Protein AF-A0A7W7NY83-F1 (afdb_monomer_lite)

Organism: Pseudomonas nitroreducens (NCBI:txid46680)

Radius of gyration: 11.67 Å; chains: 1; bounding box: 30×26×25 Å

Structure (mmCIF, N/CA/C/O backbone):
data_AF-A0A7W7NY83-F1
#
_entry.id   AF-A0A7W7NY83-F1
#
loop_
_atom_site.group_PDB
_atom_site.id
_atom_site.type_symbol
_atom_site.label_atom_id
_atom_site.label_alt_id
_atom_site.label_comp_id
_atom_site.label_asym_id
_atom_site.label_entity_id
_atom_site.label_seq_id
_atom_site.pdbx_PDB_ins_code
_atom_site.Cartn_x
_atom_site.Cartn_y
_atom_site.Cartn_z
_atom_site.occupancy
_atom_site.B_iso_or_equiv
_atom_site.auth_seq_id
_atom_site.auth_comp_id
_atom_site.auth_asym_id
_atom_site.auth_atom_id
_atom_site.pdbx_PDB_model_num
ATOM 1 N N . MET A 1 1 ? 21.714 -9.935 3.704 1.00 47.94 1 MET A N 1
ATOM 2 C CA . MET A 1 1 ? 20.496 -10.109 4.517 1.00 47.94 1 MET A CA 1
ATOM 3 C C . MET A 1 1 ? 19.410 -9.358 3.783 1.00 47.94 1 MET A C 1
ATOM 5 O O . MET A 1 1 ? 19.558 -8.153 3.649 1.00 47.94 1 MET A O 1
ATOM 9 N N . SER A 1 2 ? 18.434 -10.046 3.195 1.00 51.28 2 SER A N 1
ATOM 10 C CA . SER A 1 2 ? 17.334 -9.366 2.506 1.00 51.28 2 SER A CA 1
ATOM 11 C C . SER A 1 2 ? 16.483 -8.669 3.561 1.00 51.28 2 SER A C 1
ATOM 13 O O . SER A 1 2 ? 16.051 -9.321 4.514 1.00 51.28 2 SER A O 1
ATOM 15 N N . SER A 1 3 ? 16.313 -7.352 3.449 1.00 58.44 3 SER A N 1
ATOM 16 C CA . SER A 1 3 ? 15.406 -6.621 4.330 1.00 58.44 3 SER A CA 1
ATOM 17 C C . SER A 1 3 ? 14.002 -7.182 4.138 1.00 58.44 3 SER A C 1
ATOM 19 O O . SER A 1 3 ? 13.495 -7.244 3.024 1.00 58.44 3 SER A O 1
ATOM 21 N N . THR A 1 4 ? 13.376 -7.625 5.224 1.00 79.19 4 THR A N 1
ATOM 22 C CA . THR A 1 4 ? 11.990 -8.121 5.210 1.00 79.19 4 THR A CA 1
ATOM 23 C C . THR A 1 4 ? 10.972 -6.988 5.108 1.00 79.19 4 THR A C 1
ATOM 25 O O . THR A 1 4 ? 9.775 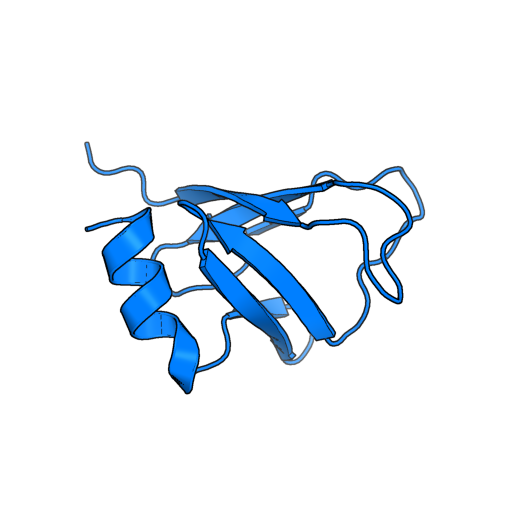-7.247 4.988 1.00 79.19 4 THR A O 1
ATOM 28 N N . THR A 1 5 ? 11.451 -5.744 5.186 1.00 87.75 5 THR A N 1
ATOM 29 C CA . THR A 1 5 ? 10.668 -4.517 5.103 1.00 87.75 5 THR A CA 1
ATOM 30 C C . THR A 1 5 ? 11.339 -3.512 4.174 1.00 87.75 5 THR A C 1
ATOM 32 O O . THR A 1 5 ? 12.564 -3.507 4.037 1.00 87.75 5 THR A O 1
ATOM 35 N N . SER A 1 6 ? 10.540 -2.670 3.525 1.00 91.31 6 SER A N 1
ATOM 36 C CA . SER A 1 6 ? 11.035 -1.605 2.655 1.00 91.31 6 SER A CA 1
ATOM 37 C C . SER A 1 6 ? 10.208 -0.338 2.817 1.00 91.31 6 SER A C 1
ATOM 39 O O . SER A 1 6 ? 9.022 -0.405 3.148 1.00 91.31 6 SER A O 1
ATOM 41 N N . LYS A 1 7 ? 10.860 0.809 2.610 1.00 93.38 7 LYS A N 1
ATOM 42 C CA . LYS A 1 7 ? 10.257 2.138 2.715 1.00 93.38 7 LYS A CA 1
ATOM 43 C C . LYS A 1 7 ? 9.749 2.594 1.357 1.00 93.38 7 LYS A C 1
ATOM 45 O O . LYS A 1 7 ? 10.483 2.536 0.376 1.00 93.38 7 LYS A O 1
ATOM 50 N N . VAL A 1 8 ? 8.518 3.080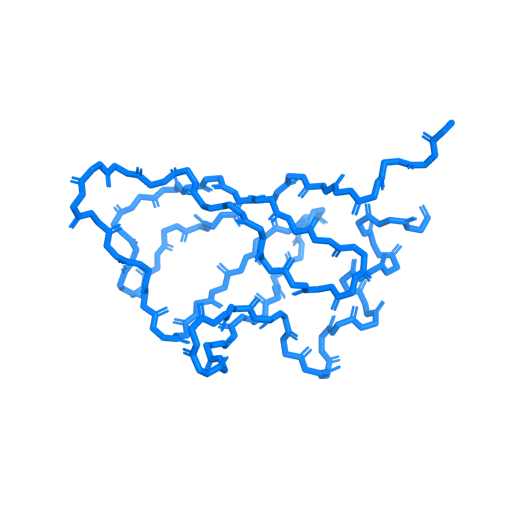 1.335 1.00 94.31 8 VAL A N 1
ATOM 51 C CA . VAL A 1 8 ? 7.831 3.611 0.155 1.00 94.31 8 VAL A CA 1
ATOM 52 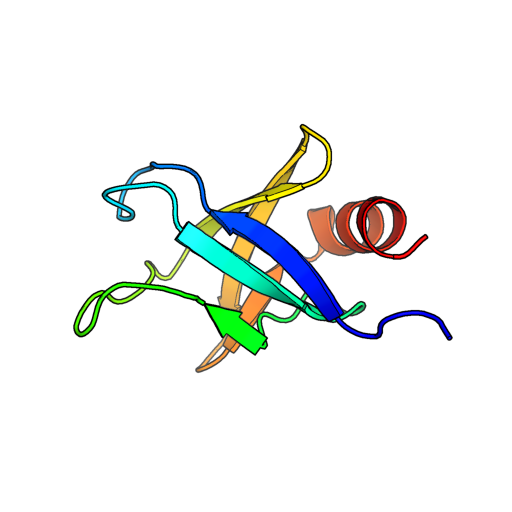C C . VAL A 1 8 ? 7.162 4.930 0.517 1.00 94.31 8 VAL A C 1
ATOM 54 O O . VAL A 1 8 ? 6.851 5.168 1.688 1.00 94.31 8 VAL A O 1
ATOM 57 N N . SER A 1 9 ? 6.928 5.787 -0.472 1.00 96.38 9 SER A N 1
ATOM 58 C CA . SER A 1 9 ? 6.216 7.041 -0.239 1.00 96.38 9 SER A CA 1
ATOM 59 C C . SER A 1 9 ? 4.710 6.855 -0.402 1.00 96.38 9 SER A C 1
ATOM 61 O O . SER A 1 9 ? 4.235 6.077 -1.227 1.00 96.38 9 SER A O 1
ATOM 63 N N . ILE A 1 10 ? 3.944 7.580 0.401 1.00 96.25 10 ILE A N 1
ATOM 64 C CA . ILE A 1 10 ? 2.516 7.804 0.209 1.00 96.25 10 ILE A CA 1
ATOM 65 C C . ILE A 1 10 ? 2.408 9.219 -0.371 1.00 96.25 10 ILE A C 1
ATOM 67 O O . ILE A 1 10 ? 2.571 10.171 0.391 1.00 96.25 10 ILE A O 1
ATOM 71 N N . PRO A 1 11 ? 2.206 9.393 -1.688 1.00 96.12 11 PRO A N 1
ATOM 72 C CA . PRO A 1 11 ? 2.087 10.720 -2.280 1.00 96.12 11 PRO A CA 1
ATOM 73 C C . PRO A 1 11 ? 0.837 11.458 -1.782 1.00 96.12 11 PRO A C 1
ATOM 75 O O . PRO A 1 11 ? -0.142 10.834 -1.358 1.00 96.12 11 PRO A O 1
ATOM 78 N N . GLU A 1 12 ? 0.871 12.788 -1.901 1.00 95.38 12 GLU A N 1
ATOM 79 C CA . GLU A 1 12 ? -0.292 13.657 -1.700 1.00 95.38 12 GLU A CA 1
ATOM 80 C C . GLU A 1 12 ? -1.434 13.239 -2.639 1.00 95.38 12 GLU A C 1
ATOM 82 O O . GLU A 1 12 ? -1.244 13.071 -3.847 1.00 95.38 12 GLU A O 1
ATOM 87 N N . GLN A 1 13 ? -2.617 13.026 -2.067 1.00 94.31 13 GLN A N 1
ATOM 88 C CA . GLN A 1 13 ? -3.809 12.539 -2.766 1.00 94.31 13 GLN A CA 1
ATOM 89 C C . GLN A 1 13 ? -5.056 12.763 -1.902 1.00 94.31 13 GLN A C 1
ATOM 91 O O . GLN A 1 13 ? -4.970 13.232 -0.769 1.00 94.31 13 GLN A O 1
ATOM 96 N N . ASP A 1 14 ? -6.233 12.394 -2.405 1.00 90.44 14 ASP A N 1
ATOM 97 C CA . ASP A 1 14 ? -7.476 12.514 -1.640 1.00 90.44 14 ASP A CA 1
ATOM 98 C C . ASP A 1 14 ? -7.385 11.752 -0.302 1.00 90.44 14 ASP A C 1
ATOM 100 O O . ASP A 1 14 ? -7.195 10.537 -0.266 1.00 90.44 14 ASP A O 1
ATOM 104 N N . GLY A 1 15 ? -7.510 12.483 0.811 1.00 88.69 15 GLY A N 1
ATOM 105 C CA . GLY A 1 15 ? -7.372 11.940 2.168 1.00 88.69 15 GLY A CA 1
ATOM 106 C C . GLY A 1 15 ? -5.947 11.944 2.738 1.00 88.69 15 GLY A C 1
ATOM 107 O O . GLY A 1 15 ? -5.770 11.582 3.897 1.00 88.69 15 GLY A O 1
ATOM 108 N N . VAL A 1 16 ? -4.946 12.385 1.972 1.00 92.38 16 VAL A N 1
ATOM 109 C CA . VAL A 1 16 ? -3.535 12.494 2.375 1.00 92.38 16 VAL A CA 1
ATOM 110 C C . VAL A 1 16 ? -3.017 13.884 1.989 1.00 92.38 16 VAL A C 1
ATOM 112 O O . VAL A 1 16 ? -2.793 14.173 0.818 1.00 92.38 16 VAL A O 1
ATOM 115 N N . ASN A 1 17 ? -2.842 14.758 2.983 1.00 89.81 17 ASN A N 1
ATOM 116 C CA . ASN A 1 17 ? -2.609 16.195 2.760 1.00 89.81 17 ASN A CA 1
ATOM 117 C C . ASN A 1 17 ? -1.167 16.564 2.365 1.00 89.81 17 ASN A C 1
ATOM 119 O O . ASN A 1 17 ? -0.912 17.711 2.014 1.00 89.81 17 ASN A O 1
ATOM 123 N N . GLU A 1 18 ? -0.219 15.639 2.491 1.00 92.69 18 GLU A N 1
ATOM 124 C CA . GLU A 1 18 ? 1.192 15.817 2.132 1.00 92.69 18 GLU A CA 1
ATOM 125 C C . GLU A 1 18 ? 1.836 14.439 1.913 1.00 92.69 18 GLU A C 1
ATOM 127 O O . GLU A 1 18 ? 1.229 13.411 2.212 1.00 92.69 18 GLU A O 1
ATOM 132 N N . GLU A 1 19 ? 3.068 14.397 1.404 1.00 94.81 19 GLU A N 1
ATOM 133 C CA . GLU A 1 19 ? 3.781 13.129 1.236 1.00 94.81 19 GLU A CA 1
ATOM 134 C C . GLU A 1 19 ? 4.166 12.513 2.592 1.00 94.81 19 GLU A C 1
ATOM 136 O O . GLU A 1 19 ? 4.868 13.128 3.397 1.00 94.81 19 GLU A O 1
ATOM 141 N N . TYR A 1 20 ? 3.768 11.260 2.813 1.00 95.00 20 TYR A N 1
ATOM 142 C CA . TYR A 1 20 ? 4.190 10.467 3.968 1.00 95.00 20 TYR A CA 1
ATOM 143 C C . TYR A 1 20 ? 5.132 9.338 3.558 1.00 95.00 20 TYR A C 1
ATOM 145 O O . TYR A 1 20 ? 5.275 8.995 2.387 1.00 95.00 20 TYR A O 1
ATOM 153 N N . GLN A 1 21 ? 5.778 8.727 4.546 1.00 95.81 21 GLN A N 1
ATOM 154 C CA . GLN A 1 21 ? 6.602 7.536 4.350 1.00 95.81 21 GLN A CA 1
ATOM 155 C C . GLN A 1 21 ? 5.935 6.344 5.022 1.00 95.81 21 GLN A C 1
ATOM 157 O O . GLN A 1 21 ? 5.347 6.476 6.093 1.00 95.81 21 GLN A O 1
ATOM 162 N N . ALA A 1 22 ? 6.051 5.171 4.422 1.00 95.31 22 ALA A N 1
ATOM 163 C CA . ALA A 1 22 ? 5.465 3.950 4.943 1.00 95.31 22 ALA A CA 1
ATOM 164 C C . ALA A 1 22 ? 6.407 2.765 4.772 1.00 95.31 22 ALA A C 1
ATOM 166 O O . ALA A 1 22 ? 7.190 2.701 3.830 1.00 95.31 22 ALA A O 1
ATOM 167 N N . GLU A 1 23 ? 6.335 1.823 5.702 1.00 95.38 23 GLU A N 1
ATOM 168 C CA . GLU A 1 23 ? 7.112 0.593 5.689 1.00 95.38 23 GLU A CA 1
ATOM 169 C C . GLU A 1 23 ? 6.202 -0.589 5.402 1.00 95.38 23 GLU A C 1
ATOM 171 O O . GLU A 1 23 ? 5.275 -0.865 6.164 1.00 95.38 23 GLU A O 1
ATOM 176 N N . PHE A 1 24 ? 6.490 -1.302 4.320 1.00 95.00 24 PHE A N 1
ATOM 177 C CA . PHE A 1 24 ? 5.750 -2.489 3.909 1.00 95.00 24 PHE A CA 1
ATOM 178 C C . PHE A 1 24 ? 6.602 -3.737 4.077 1.00 95.00 24 PHE A C 1
ATOM 180 O O . PHE A 1 24 ? 7.828 -3.680 4.040 1.00 95.00 24 PHE A O 1
ATOM 187 N N . THR A 1 25 ? 5.940 -4.873 4.254 1.00 93.44 25 THR A N 1
ATOM 188 C CA . THR A 1 25 ? 6.540 -6.213 4.192 1.00 93.44 25 THR A CA 1
ATOM 189 C C . THR A 1 25 ? 6.584 -6.737 2.760 1.00 93.44 25 THR A C 1
ATOM 191 O O . THR A 1 25 ? 5.836 -6.281 1.896 1.00 93.44 25 THR A O 1
ATOM 194 N N . ALA A 1 26 ? 7.372 -7.791 2.535 1.00 90.94 26 ALA A N 1
ATOM 195 C CA . ALA A 1 26 ? 7.379 -8.532 1.271 1.00 90.94 26 ALA A CA 1
ATOM 196 C C . ALA A 1 26 ? 6.027 -9.190 0.912 1.00 90.94 26 ALA A C 1
ATOM 198 O O . ALA A 1 26 ? 5.841 -9.617 -0.221 1.00 90.94 26 ALA A O 1
ATOM 199 N N . SER A 1 27 ? 5.070 -9.273 1.843 1.00 91.44 27 SER A N 1
ATOM 200 C CA . SER A 1 27 ? 3.699 -9.717 1.554 1.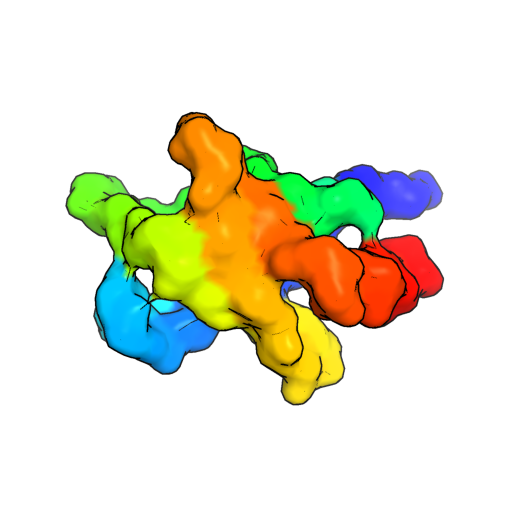00 91.44 27 SER A CA 1
ATOM 201 C C . SER A 1 27 ? 2.754 -8.569 1.182 1.00 91.44 27 SER A C 1
ATOM 203 O O . SER A 1 27 ? 1.548 -8.786 1.104 1.00 91.44 27 SER A O 1
ATOM 205 N N . GLY A 1 28 ? 3.261 -7.343 1.026 1.00 92.75 28 GLY A N 1
ATOM 206 C CA . GLY A 1 28 ? 2.452 -6.159 0.738 1.00 92.75 28 GLY A CA 1
ATOM 207 C C . GLY A 1 28 ? 1.662 -5.627 1.936 1.00 92.75 28 GLY A C 1
ATOM 208 O O . GLY A 1 28 ? 0.794 -4.787 1.749 1.00 92.75 28 GLY A O 1
ATOM 209 N N . MET A 1 29 ? 1.934 -6.085 3.163 1.00 95.31 29 MET A N 1
ATOM 210 C CA . MET A 1 29 ? 1.281 -5.561 4.372 1.00 95.31 29 MET A CA 1
ATOM 211 C C . MET A 1 29 ? 2.028 -4.329 4.886 1.00 95.31 29 MET A C 1
ATOM 213 O O . MET A 1 29 ? 3.250 -4.399 5.060 1.00 95.31 29 MET A O 1
ATOM 217 N N . LEU A 1 30 ? 1.300 -3.253 5.180 1.00 95.44 30 LEU A N 1
ATOM 218 C CA . LEU A 1 30 ? 1.812 -2.071 5.869 1.00 95.44 30 LEU A CA 1
ATOM 219 C C . LEU A 1 30 ? 2.142 -2.414 7.328 1.00 95.44 30 LEU A C 1
ATOM 221 O O . LEU A 1 30 ? 1.295 -2.917 8.063 1.00 95.44 30 LEU A O 1
ATOM 225 N N . LEU A 1 31 ? 3.360 -2.103 7.761 1.00 94.31 31 LEU A N 1
ATOM 226 C CA . LEU A 1 31 ? 3.774 -2.215 9.160 1.00 94.31 31 LEU A CA 1
ATOM 227 C C . LEU A 1 31 ? 3.627 -0.896 9.900 1.00 94.31 31 LEU A C 1
ATOM 229 O O . LEU A 1 31 ? 3.128 -0.868 11.021 1.00 94.31 31 LEU A O 1
ATOM 233 N N . ILE A 1 32 ? 4.132 0.180 9.297 1.00 93.69 32 ILE A N 1
ATOM 234 C CA . ILE A 1 32 ? 4.222 1.495 9.928 1.00 93.69 32 ILE A CA 1
ATOM 235 C C . ILE A 1 32 ? 3.997 2.553 8.855 1.00 93.69 32 ILE A C 1
ATOM 237 O O . ILE A 1 32 ? 4.651 2.518 7.817 1.00 93.69 32 ILE A O 1
ATOM 241 N N . ALA A 1 33 ? 3.122 3.516 9.130 1.00 94.00 33 ALA A N 1
ATOM 242 C CA . ALA A 1 33 ? 3.049 4.767 8.389 1.00 94.00 33 ALA A CA 1
ATOM 243 C C . ALA A 1 33 ? 3.579 5.903 9.267 1.00 94.00 33 ALA A C 1
ATOM 245 O O . ALA A 1 33 ? 3.176 6.061 10.418 1.00 94.00 33 ALA A O 1
ATOM 246 N N . HIS A 1 34 ? 4.501 6.686 8.723 1.00 94.75 34 HIS A N 1
ATOM 247 C CA . HIS A 1 34 ? 5.106 7.844 9.371 1.00 94.75 34 HIS A CA 1
ATOM 248 C C . HIS A 1 34 ? 4.239 9.079 9.102 1.00 94.75 34 HIS A C 1
ATOM 250 O O . HIS A 1 34 ? 4.627 9.961 8.338 1.00 94.75 34 HIS A O 1
ATOM 256 N N . THR A 1 35 ? 3.042 9.110 9.694 1.00 93.06 35 THR A N 1
ATOM 257 C CA . THR A 1 35 ? 2.108 10.243 9.609 1.00 93.06 35 THR A CA 1
ATOM 258 C C . THR A 1 35 ? 2.245 11.179 10.818 1.00 93.06 35 THR A C 1
ATOM 260 O O . THR A 1 35 ? 2.702 10.761 11.890 1.00 93.06 35 THR A O 1
ATOM 263 N N . PRO A 1 36 ? 1.860 12.463 10.691 1.00 90.56 36 PRO A N 1
ATOM 264 C CA . PRO A 1 36 ? 1.740 13.356 11.835 1.00 90.56 36 PRO A CA 1
ATOM 265 C C . PRO A 1 36 ? 0.752 12.817 12.879 1.00 90.56 36 PRO A C 1
ATOM 267 O O . PRO A 1 36 ? -0.211 12.117 12.564 1.00 90.56 36 PRO A O 1
ATOM 270 N N . ILE A 1 37 ? 0.965 13.178 14.146 1.00 88.44 37 ILE A N 1
ATOM 271 C CA . ILE A 1 37 ? 0.103 12.738 15.250 1.00 88.44 37 ILE A CA 1
ATOM 272 C C . ILE A 1 37 ? -1.343 13.190 14.996 1.00 88.44 37 ILE A C 1
ATOM 274 O O . ILE A 1 37 ? -1.600 14.377 14.806 1.00 88.44 37 ILE A O 1
ATOM 278 N N . GLY A 1 38 ? -2.282 12.241 15.050 1.00 87.19 38 GLY A N 1
ATOM 279 C CA . GLY A 1 38 ? -3.710 12.489 14.829 1.00 87.19 38 GLY A CA 1
ATOM 280 C C . GLY A 1 38 ? -4.144 12.463 13.362 1.00 87.19 38 GLY A C 1
ATOM 281 O O . GLY A 1 38 ? -5.318 12.699 13.092 1.00 87.19 38 GLY A O 1
ATOM 282 N N . VAL A 1 39 ? -3.231 12.172 12.429 1.00 89.31 39 VAL A N 1
ATOM 283 C CA . VAL A 1 39 ? -3.561 11.936 11.021 1.00 89.31 39 VAL A CA 1
ATOM 284 C C . VAL A 1 39 ? -3.748 1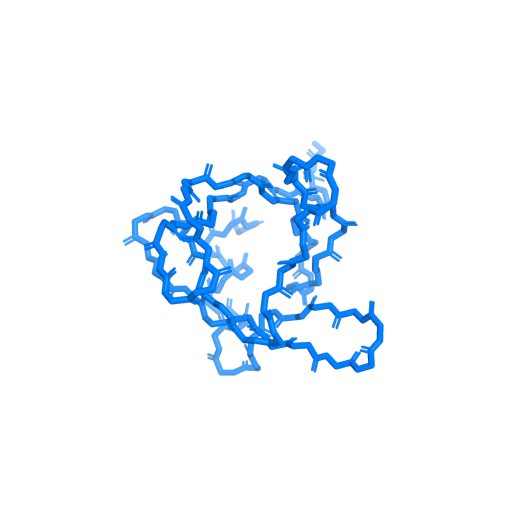0.441 10.792 1.00 89.31 39 VAL A C 1
ATOM 286 O O . VAL A 1 39 ? -2.808 9.654 10.929 1.00 89.31 39 VAL A O 1
ATOM 289 N N . GLU A 1 40 ? -4.970 10.070 10.425 1.00 90.38 40 GLU A N 1
ATOM 290 C CA . GLU A 1 40 ? -5.319 8.721 9.991 1.00 90.38 40 GLU A CA 1
ATOM 291 C C . GLU A 1 40 ? -5.190 8.612 8.472 1.00 90.38 40 GLU A C 1
ATOM 293 O O . GLU A 1 40 ? -5.518 9.546 7.739 1.00 90.38 40 GLU A O 1
ATOM 298 N N . LEU A 1 41 ? -4.711 7.461 8.000 1.00 93.31 41 LEU A N 1
ATOM 299 C CA . LEU A 1 41 ? -4.730 7.155 6.576 1.00 93.31 41 LEU A CA 1
ATOM 300 C C . LEU A 1 41 ? -6.164 6.828 6.138 1.00 93.31 41 LEU A C 1
ATOM 302 O O . LEU A 1 41 ? -6.903 6.189 6.893 1.00 93.31 41 LEU A O 1
ATOM 306 N N . PRO A 1 42 ? -6.569 7.226 4.922 1.00 94.62 42 PRO A N 1
ATOM 307 C CA . PRO A 1 42 ? -7.863 6.833 4.385 1.00 94.62 42 PRO A CA 1
ATOM 308 C C . PRO A 1 42 ? -7.905 5.314 4.168 1.00 94.62 42 PRO A C 1
ATOM 310 O O . PRO A 1 42 ? -6.874 4.670 3.983 1.00 94.62 42 PRO A O 1
ATOM 313 N N . GLN A 1 43 ? -9.111 4.738 4.132 1.00 95.12 43 GLN A N 1
ATOM 314 C CA . GLN A 1 43 ? -9.306 3.290 3.937 1.00 95.12 43 GLN A CA 1
ATOM 315 C C . GLN A 1 43 ? -8.704 2.770 2.624 1.00 95.12 43 GLN A C 1
ATOM 317 O O . GLN A 1 43 ? -8.429 1.580 2.501 1.00 95.12 43 GLN A O 1
ATOM 322 N N . GLN A 1 44 ? -8.538 3.650 1.637 1.00 95.56 44 GLN A N 1
ATOM 323 C CA . GLN A 1 44 ? -7.909 3.360 0.357 1.00 95.56 44 GLN A CA 1
ATOM 324 C C . GLN A 1 44 ? -6.979 4.513 -0.008 1.00 95.56 44 GLN A C 1
ATOM 326 O O . GLN A 1 44 ? -7.389 5.673 0.035 1.00 95.56 44 GLN A O 1
ATOM 331 N N . PHE A 1 45 ? -5.741 4.197 -0.374 1.00 96.25 45 PHE A N 1
ATOM 332 C CA . PHE A 1 45 ? -4.755 5.168 -0.848 1.00 96.25 45 PHE A CA 1
ATOM 333 C C . PHE A 1 45 ? -3.764 4.517 -1.806 1.00 96.25 45 PHE A C 1
ATOM 335 O O . PHE A 1 45 ? -3.719 3.300 -1.963 1.00 96.25 45 PHE A O 1
ATOM 342 N N . LYS A 1 46 ? -2.949 5.342 -2.455 1.00 96.38 46 LYS A N 1
ATOM 343 C CA . LYS A 1 46 ? -1.854 4.900 -3.315 1.00 96.38 46 LYS A CA 1
ATOM 344 C C . LYS A 1 46 ? -0.520 5.060 -2.613 1.00 96.38 46 LYS A C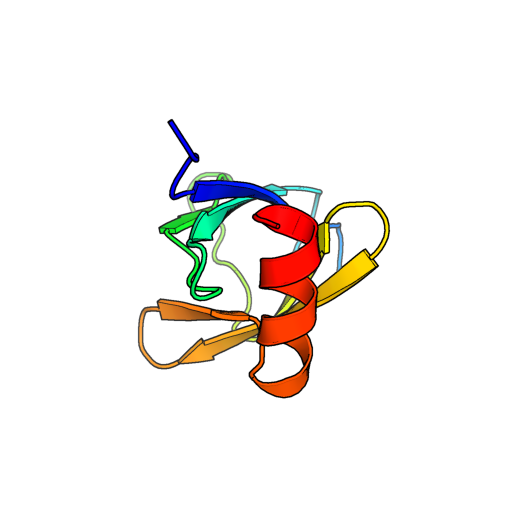 1
ATOM 346 O O . LYS A 1 46 ? -0.315 6.030 -1.889 1.00 96.38 46 LYS A O 1
ATOM 351 N N . ILE A 1 47 ? 0.400 4.155 -2.896 1.00 96.44 47 ILE A N 1
ATOM 352 C CA . ILE A 1 47 ? 1.817 4.282 -2.554 1.00 96.44 47 ILE A CA 1
ATOM 353 C C . ILE A 1 47 ? 2.638 4.377 -3.827 1.00 96.44 47 ILE A C 1
ATOM 355 O O . ILE A 1 47 ? 2.231 3.840 -4.854 1.00 96.44 47 ILE A O 1
ATOM 359 N N . ALA A 1 48 ? 3.787 5.037 -3.760 1.00 95.50 48 ALA A N 1
ATOM 360 C CA . ALA A 1 48 ? 4.752 5.094 -4.838 1.00 95.50 48 ALA A CA 1
ATOM 361 C C . ALA A 1 48 ? 6.030 4.337 -4.450 1.00 95.50 48 ALA A C 1
ATOM 363 O O . ALA A 1 48 ? 6.640 4.592 -3.409 1.00 95.50 48 ALA A O 1
ATOM 364 N N . ALA A 1 49 ? 6.444 3.406 -5.307 1.00 92.19 49 ALA A N 1
ATOM 365 C CA . ALA A 1 49 ? 7.706 2.688 -5.185 1.00 92.19 49 ALA A CA 1
ATOM 366 C C . ALA A 1 49 ? 8.373 2.578 -6.559 1.00 92.19 49 ALA A C 1
ATOM 368 O O . ALA A 1 49 ? 7.720 2.212 -7.534 1.00 92.19 49 ALA A O 1
ATOM 369 N N . GLU A 1 50 ? 9.659 2.935 -6.650 1.00 87.31 50 GLU A N 1
ATOM 370 C CA . GLU A 1 50 ? 10.444 2.875 -7.899 1.00 87.31 50 GLU A CA 1
ATOM 371 C C . GLU A 1 50 ? 9.729 3.536 -9.106 1.00 87.31 50 GLU A C 1
ATOM 373 O O . GLU A 1 50 ? 9.732 3.026 -10.227 1.00 87.31 50 GLU A O 1
ATOM 378 N N . GLY A 1 51 ? 9.042 4.663 -8.871 1.00 86.81 51 GLY A N 1
ATOM 379 C CA . GLY A 1 51 ? 8.299 5.408 -9.898 1.00 86.81 51 GLY A CA 1
ATOM 380 C C . GLY A 1 51 ? 6.945 4.811 -10.312 1.00 86.81 51 GLY A C 1
ATOM 381 O O . GLY A 1 51 ? 6.282 5.375 -11.182 1.00 86.81 51 GLY A O 1
ATOM 382 N N . HIS A 1 52 ? 6.515 3.712 -9.690 1.00 91.31 52 HIS A N 1
ATOM 383 C CA . HIS A 1 52 ? 5.223 3.067 -9.924 1.00 91.31 52 HIS A CA 1
ATOM 384 C C . HIS A 1 52 ? 4.272 3.311 -8.758 1.00 91.31 52 HIS A C 1
ATOM 386 O O . HIS A 1 52 ? 4.709 3.416 -7.614 1.00 91.31 52 HIS A O 1
ATOM 392 N N . HIS A 1 53 ? 2.974 3.388 -9.055 1.00 94.50 53 HIS A N 1
ATOM 393 C CA . HIS A 1 53 ? 1.936 3.544 -8.042 1.00 94.50 53 HIS A CA 1
ATOM 394 C C . HIS A 1 53 ? 1.199 2.229 -7.828 1.00 94.50 53 HIS A C 1
ATOM 396 O O . HIS A 1 53 ? 0.807 1.593 -8.804 1.00 94.50 53 HIS A O 1
ATOM 402 N N . PHE A 1 54 ? 0.967 1.880 -6.568 1.00 95.69 54 PHE A N 1
ATOM 403 C CA . PHE A 1 54 ? 0.227 0.688 -6.164 1.00 95.69 54 PHE A CA 1
ATOM 404 C C . PHE A 1 54 ? -0.930 1.087 -5.259 1.00 95.69 54 PHE A C 1
ATOM 406 O O . PHE A 1 54 ? -0.797 2.027 -4.469 1.00 95.69 54 PHE A O 1
ATOM 413 N N . HIS A 1 55 ? -2.052 0.384 -5.369 1.00 96.06 55 HIS A N 1
ATOM 414 C CA . HIS A 1 55 ? -3.204 0.622 -4.507 1.00 96.06 55 HIS A CA 1
ATOM 415 C C . HIS A 1 55 ? -3.064 -0.140 -3.198 1.00 96.06 55 HIS A C 1
ATOM 417 O O . HIS A 1 55 ? -2.601 -1.279 -3.168 1.00 96.06 55 HIS A O 1
ATOM 423 N N . VAL A 1 56 ? -3.453 0.516 -2.112 1.00 96.62 56 VAL A N 1
ATOM 424 C CA . VAL A 1 56 ? -3.477 -0.041 -0.768 1.00 96.62 56 VAL A CA 1
ATOM 425 C C . VAL A 1 56 ? -4.883 0.106 -0.219 1.00 96.62 56 VAL A C 1
ATOM 427 O O . VAL A 1 56 ? -5.423 1.213 -0.177 1.00 96.62 56 VAL A O 1
ATOM 430 N N . THR A 1 57 ? -5.443 -1.005 0.246 1.00 96.69 57 THR A N 1
ATOM 431 C CA . THR A 1 57 ? -6.774 -1.070 0.846 1.00 96.69 57 THR A CA 1
ATOM 432 C C . THR A 1 57 ? -6.682 -1.554 2.290 1.00 96.69 57 THR A C 1
ATOM 434 O O . THR A 1 57 ? -5.866 -2.410 2.641 1.00 96.69 57 THR A O 1
ATOM 437 N N . GLN A 1 58 ? -7.525 -0.987 3.148 1.00 95.75 58 GLN A N 1
ATOM 438 C CA . GLN A 1 58 ? -7.698 -1.430 4.520 1.00 95.75 58 GLN A CA 1
ATOM 439 C C . GLN A 1 58 ? -8.551 -2.704 4.574 1.00 95.75 58 GLN A C 1
ATOM 441 O O . GLN A 1 58 ? -9.707 -2.718 4.154 1.00 95.75 58 GLN A O 1
ATOM 446 N N . GLU A 1 59 ? -8.001 -3.762 5.161 1.00 94.38 59 GLU A N 1
ATOM 447 C CA . GLU A 1 59 ? -8.692 -5.010 5.472 1.00 94.38 59 GLU A CA 1
ATOM 448 C C . GLU A 1 59 ? -8.688 -5.206 6.999 1.00 94.38 59 GLU A C 1
ATOM 450 O O . GLU A 1 59 ? -7.687 -5.599 7.601 1.00 94.38 59 GLU A O 1
ATOM 455 N N . GLY A 1 60 ? -9.810 -4.893 7.656 1.00 92.56 60 GLY A N 1
ATOM 456 C CA . GLY A 1 60 ? -9.881 -4.866 9.122 1.00 92.56 60 GLY A CA 1
ATOM 457 C C . GLY A 1 60 ? -9.039 -3.728 9.709 1.00 92.56 60 GLY A C 1
ATOM 458 O O . GLY A 1 60 ? -9.214 -2.572 9.333 1.00 92.56 60 GLY A O 1
ATOM 459 N N . ASP A 1 61 ? -8.114 -4.052 10.614 1.00 90.88 61 ASP A N 1
ATOM 460 C CA . ASP A 1 61 ? -7.207 -3.078 11.249 1.00 90.88 61 ASP A CA 1
ATOM 461 C C . ASP A 1 61 ? -5.847 -2.964 10.530 1.00 90.88 61 ASP A C 1
ATOM 463 O O . ASP A 1 61 ? -4.915 -2.342 11.041 1.00 90.88 61 ASP A O 1
ATOM 467 N N . GLN A 1 62 ? -5.697 -3.599 9.364 1.00 94.50 62 GLN A N 1
ATOM 468 C CA . GLN A 1 62 ? -4.443 -3.652 8.613 1.00 94.50 62 GLN A CA 1
ATOM 469 C C . GLN A 1 62 ? -4.619 -3.115 7.196 1.00 94.50 62 GLN A C 1
ATOM 471 O O . GLN A 1 62 ? -5.710 -3.148 6.637 1.00 94.50 62 GLN A O 1
ATOM 476 N N . PHE A 1 63 ? -3.526 -2.642 6.604 1.00 96.81 63 PHE A N 1
ATOM 477 C CA . PHE A 1 63 ? -3.500 -2.164 5.226 1.00 96.81 63 PHE A CA 1
ATOM 478 C C . PHE A 1 63 ? -2.643 -3.086 4.369 1.00 96.81 63 PHE A C 1
ATOM 480 O O . PHE A 1 63 ? -1.534 -3.462 4.765 1.00 96.81 63 PHE A O 1
ATOM 487 N N . PHE A 1 64 ? -3.145 -3.413 3.183 1.00 96.81 64 PHE A N 1
ATOM 488 C CA . PHE A 1 64 ? -2.465 -4.282 2.237 1.00 96.81 64 PHE A CA 1
ATOM 489 C C . PHE A 1 64 ? -2.441 -3.659 0.855 1.00 96.81 64 PHE A C 1
ATOM 491 O O . PHE A 1 64 ? -3.429 -3.077 0.420 1.00 96.81 64 PHE A O 1
ATOM 498 N N . VAL A 1 65 ? -1.331 -3.846 0.145 1.00 96.62 65 VAL A N 1
ATOM 499 C CA . VAL A 1 65 ? -1.309 -3.670 -1.305 1.00 96.62 65 VAL A CA 1
ATOM 500 C C . VAL A 1 65 ? -2.345 -4.616 -1.915 1.00 96.62 65 VAL A C 1
ATOM 502 O O . VAL A 1 65 ? -2.387 -5.808 -1.560 1.00 96.62 65 VAL A O 1
ATOM 505 N N . ASP A 1 66 ? -3.175 -4.073 -2.802 1.00 95.31 66 ASP A N 1
ATOM 506 C CA . ASP A 1 66 ? -4.240 -4.791 -3.497 1.00 95.31 66 ASP A CA 1
ATOM 507 C C . ASP A 1 66 ? -3.687 -6.052 -4.173 1.00 95.31 66 ASP A C 1
ATOM 509 O O . ASP A 1 66 ? -2.548 -6.078 -4.642 1.00 95.31 66 ASP A O 1
ATOM 513 N N . GLN A 1 67 ? -4.479 -7.129 -4.210 1.00 89.44 67 GLN A N 1
ATOM 514 C CA . GLN A 1 67 ? -4.000 -8.433 -4.694 1.00 89.44 67 GLN A CA 1
ATOM 515 C C . GLN A 1 67 ? -3.460 -8.376 -6.128 1.00 89.44 67 GLN A C 1
ATOM 517 O O . GLN A 1 67 ? -2.436 -8.997 -6.401 1.00 89.44 67 GLN A O 1
ATOM 522 N N . ASP A 1 68 ? -4.104 -7.596 -7.000 1.00 90.25 68 ASP A N 1
ATOM 523 C CA . ASP A 1 68 ? -3.706 -7.442 -8.404 1.00 90.25 68 ASP A CA 1
ATOM 524 C C . ASP A 1 68 ? -2.342 -6.739 -8.559 1.00 90.25 68 ASP A C 1
ATOM 526 O O . ASP A 1 68 ? -1.613 -6.987 -9.519 1.00 90.25 68 ASP A O 1
ATOM 530 N N . ASP A 1 69 ? -1.975 -5.904 -7.584 1.00 91.06 69 ASP A N 1
ATOM 531 C CA . ASP A 1 69 ? -0.766 -5.074 -7.571 1.00 91.06 69 ASP A CA 1
ATOM 532 C C . ASP A 1 69 ? 0.364 -5.693 -6.720 1.00 91.06 69 ASP A C 1
ATOM 534 O O . ASP A 1 69 ? 1.534 -5.324 -6.853 1.00 91.06 69 ASP A O 1
ATOM 538 N N . ARG A 1 70 ? 0.036 -6.652 -5.844 1.00 90.75 70 ARG A N 1
ATOM 539 C CA . ARG A 1 70 ? 0.932 -7.183 -4.806 1.00 90.75 70 ARG A CA 1
ATOM 540 C C . ARG A 1 70 ? 2.145 -7.915 -5.362 1.00 90.75 70 ARG A C 1
ATOM 542 O O . ARG A 1 70 ? 3.250 -7.696 -4.875 1.00 90.75 70 ARG A O 1
ATOM 549 N N . ASP A 1 71 ? 1.964 -8.753 -6.378 1.00 89.94 71 ASP A N 1
ATOM 550 C CA . ASP A 1 71 ? 3.078 -9.494 -6.981 1.00 89.94 71 ASP A CA 1
ATOM 551 C C . ASP A 1 71 ? 4.070 -8.541 -7.660 1.00 89.94 71 ASP A C 1
ATOM 553 O O . ASP A 1 71 ? 5.285 -8.680 -7.500 1.00 89.94 71 ASP A O 1
ATOM 557 N N . ALA A 1 72 ? 3.554 -7.531 -8.370 1.00 90.56 72 ALA A N 1
ATOM 558 C CA . ALA A 1 72 ? 4.369 -6.498 -9.001 1.00 90.56 72 ALA A CA 1
ATOM 559 C C . ALA A 1 72 ? 5.096 -5.646 -7.952 1.00 90.56 72 ALA A C 1
ATOM 561 O O . ALA A 1 72 ? 6.299 -5.421 -8.071 1.00 90.56 72 ALA A O 1
ATOM 562 N N . PHE A 1 73 ? 4.392 -5.236 -6.896 1.00 92.75 73 PHE A N 1
ATOM 563 C CA . PHE A 1 73 ? 4.968 -4.510 -5.771 1.00 92.75 73 PHE A CA 1
ATOM 564 C C . PHE A 1 73 ? 6.108 -5.295 -5.122 1.00 92.75 73 PHE A C 1
ATOM 566 O O . PHE A 1 73 ? 7.220 -4.787 -4.995 1.00 92.75 73 PHE A O 1
ATOM 573 N N . THR A 1 74 ? 5.863 -6.553 -4.748 1.00 90.50 74 THR A N 1
ATOM 574 C CA . THR A 1 74 ? 6.867 -7.383 -4.083 1.00 90.50 74 THR A CA 1
ATOM 575 C C . THR A 1 74 ? 8.079 -7.612 -4.977 1.00 90.50 74 THR A C 1
ATOM 577 O O . THR A 1 74 ? 9.207 -7.482 -4.505 1.00 90.50 74 THR A O 1
ATOM 580 N N . ALA A 1 75 ? 7.873 -7.892 -6.266 1.00 89.44 75 ALA A N 1
ATOM 581 C CA . ALA A 1 75 ? 8.968 -8.065 -7.214 1.00 89.44 75 ALA A CA 1
ATOM 582 C C . ALA A 1 75 ? 9.792 -6.780 -7.412 1.00 89.44 75 ALA A C 1
ATOM 584 O O . ALA A 1 75 ? 11.007 -6.862 -7.548 1.00 89.44 75 ALA A O 1
ATOM 585 N N . MET A 1 76 ? 9.163 -5.600 -7.409 1.00 89.44 76 MET A N 1
ATOM 586 C CA . MET A 1 76 ? 9.881 -4.329 -7.570 1.00 89.44 76 MET A CA 1
ATOM 587 C C . MET A 1 76 ? 10.618 -3.896 -6.303 1.00 89.44 76 MET A C 1
ATOM 589 O O . MET A 1 76 ? 11.721 -3.368 -6.382 1.00 89.44 76 MET A O 1
ATOM 593 N N . VAL A 1 77 ? 10.007 -4.095 -5.137 1.00 88.00 77 VAL A N 1
ATOM 594 C CA . VAL A 1 77 ? 10.496 -3.537 -3.871 1.00 88.00 77 VAL A CA 1
ATOM 595 C C . VAL A 1 77 ? 11.427 -4.501 -3.124 1.00 88.00 77 VAL A C 1
ATOM 597 O O . VAL A 1 77 ? 12.273 -4.054 -2.348 1.00 88.00 77 VAL A O 1
ATOM 600 N N . PHE A 1 78 ? 11.290 -5.813 -3.347 1.00 86.06 78 PHE A N 1
ATOM 601 C CA . PHE A 1 78 ? 12.034 -6.864 -2.634 1.00 86.06 78 PHE A CA 1
ATOM 602 C C . PHE A 1 78 ? 12.737 -7.885 -3.543 1.00 86.06 78 PHE A C 1
ATOM 604 O O . PHE A 1 78 ? 13.392 -8.790 -3.012 1.00 86.06 78 PHE A O 1
ATOM 611 N N . GLY A 1 79 ? 12.552 -7.793 -4.865 1.00 79.44 79 GLY A N 1
ATOM 612 C CA . GLY A 1 79 ? 13.129 -8.710 -5.856 1.00 79.44 79 GLY A CA 1
ATOM 613 C C . GLY A 1 79 ? 14.585 -8.447 -6.217 1.00 79.44 79 GLY A C 1
ATOM 614 O O . GLY A 1 79 ? 15.203 -7.505 -5.671 1.00 79.44 79 GLY A O 1
#

Foldseek 3Di:
DQPQKFKWWFADDVLRNHIWIWIAGLQQKTDDIRDPPPRDGPQWGWIDDPNDIFIWGDDDPIIGTDPVCSVVCSVRGRD

Sequence (79 aa):
MSSTTSKVSIPEQDGVNEEYQAEFTASGMLLIAHTPIGVELPQQFKIAAEGHHFHVTQEGDQFFVDQDDRDAFTAMVFG

Secondary structure (DSSP, 8-state):
---SEEEEEE-SBTTB-S-EEEEEETTSBEEEEEPPTTPPPPSEEEEEETTEEEEEEEETTEEEE-HHHHHHHHHHHH-

pLDDT: mean 91.06, std 8.47, range [47.94, 96.81]